Protein AF-A0AAV0KXM3-F1 (afdb_monomer_lite)

InterPro domains:
  IPR000358 Ribonucleotide reductase small subunit family [PF00268] (1-69)
  IPR000358 Ribonucleotide reductase small subunit family [PTHR23409] (1-71)
  IPR009078 Ferritin-like superfamily [SSF47240] (2-68)
  IPR012348 Ribonucleotide reductase-like [G3DSA:1.10.620.20] (1-72)
  IPR030475 Ribonucleotide reductase small subunit, acitve site [PS00368] (19-35)

Sequence (72 aa):
MKEVQVAEARAFYGFQIAIENIHSEMYNLLLETYIKDSDEKIRLFRAIETVPCVAKKAQWALKWIDGGESFA

Structure (mmCIF, N/CA/C/O backbone):
data_AF-A0AAV0KXM3-F1
#
_entry.id   AF-A0AAV0KXM3-F1
#
loop_
_atom_site.group_PDB
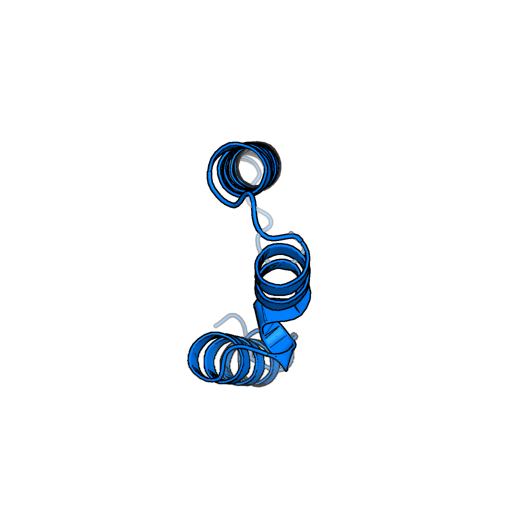_atom_site.id
_atom_site.type_symbol
_atom_site.label_atom_id
_atom_site.label_alt_id
_atom_site.label_comp_id
_atom_site.label_asym_id
_atom_site.label_entity_id
_atom_site.label_seq_id
_atom_site.pdbx_PDB_ins_code
_atom_site.Cartn_x
_atom_site.Cartn_y
_atom_site.Cartn_z
_atom_site.occupancy
_atom_site.B_iso_or_equiv
_atom_site.auth_seq_id
_atom_site.auth_comp_id
_atom_site.auth_asym_id
_atom_site.auth_atom_id
_atom_site.pdbx_PDB_model_num
ATOM 1 N N . MET A 1 1 ? 12.789 -1.895 -10.414 1.00 59.00 1 MET A N 1
ATOM 2 C CA . MET A 1 1 ? 13.607 -0.958 -11.234 1.00 59.00 1 MET A CA 1
ATOM 3 C C . MET A 1 1 ? 14.675 -1.624 -12.106 1.00 59.00 1 MET A C 1
ATOM 5 O O . MET A 1 1 ? 15.112 -0.981 -13.050 1.00 59.00 1 MET A O 1
ATOM 9 N N . LYS A 1 2 ? 15.127 -2.857 -11.814 1.00 66.56 2 LYS A N 1
ATOM 10 C CA . LYS A 1 2 ? 16.168 -3.537 -12.609 1.00 66.56 2 LYS A CA 1
ATOM 11 C C . LYS A 1 2 ? 15.656 -4.248 -13.870 1.00 66.56 2 LYS A C 1
ATOM 13 O O . LYS A 1 2 ? 16.466 -4.574 -14.722 1.00 66.56 2 LYS A O 1
ATOM 18 N N . GLU A 1 3 ? 14.353 -4.475 -13.997 1.00 78.38 3 GLU A N 1
ATOM 19 C CA . GLU A 1 3 ? 13.788 -5.263 -15.105 1.00 78.38 3 GLU A CA 1
ATOM 20 C C . GLU A 1 3 ? 13.527 -4.418 -16.360 1.00 78.38 3 GLU A C 1
ATOM 22 O O . GLU A 1 3 ? 13.867 -4.830 -17.464 1.00 78.38 3 GLU A O 1
ATOM 27 N N . VAL A 1 4 ? 13.017 -3.190 -16.205 1.00 84.62 4 VAL A N 1
ATOM 28 C CA . VAL A 1 4 ? 12.735 -2.281 -17.330 1.00 84.62 4 VAL A CA 1
ATOM 29 C C . VAL A 1 4 ? 13.859 -1.257 -17.492 1.00 84.62 4 VAL A C 1
ATOM 31 O O . VAL A 1 4 ? 14.143 -0.478 -16.581 1.00 84.62 4 VAL A O 1
ATOM 34 N N . GLN A 1 5 ? 14.484 -1.238 -18.672 1.00 88.69 5 GLN A N 1
ATOM 35 C CA . GLN A 1 5 ? 15.654 -0.394 -18.963 1.00 88.69 5 GLN A CA 1
ATOM 36 C C . GLN A 1 5 ? 15.324 0.933 -19.662 1.00 88.69 5 GLN A C 1
ATOM 38 O O . GLN A 1 5 ? 16.160 1.838 -19.673 1.00 88.69 5 GLN A O 1
ATOM 43 N N . VAL A 1 6 ? 14.114 1.065 -20.217 1.00 94.88 6 VAL A N 1
ATOM 44 C CA . VAL A 1 6 ? 13.645 2.276 -20.913 1.00 94.88 6 VAL A CA 1
ATOM 45 C C . VAL A 1 6 ? 13.633 3.464 -19.946 1.00 94.88 6 VAL A C 1
ATOM 47 O O . VAL A 1 6 ? 13.117 3.365 -18.829 1.00 94.88 6 VAL A O 1
ATOM 50 N N . ALA A 1 7 ? 14.234 4.583 -20.353 1.00 93.00 7 ALA A N 1
ATOM 51 C CA . ALA A 1 7 ? 14.512 5.708 -19.463 1.00 93.00 7 ALA A CA 1
ATOM 52 C C . ALA A 1 7 ? 13.230 6.370 -18.938 1.00 93.00 7 ALA A C 1
ATOM 54 O O . ALA A 1 7 ? 13.120 6.632 -17.741 1.00 93.00 7 ALA A O 1
ATOM 55 N N . GLU A 1 8 ? 12.247 6.558 -19.811 1.00 95.62 8 GLU A N 1
ATOM 56 C CA . GLU A 1 8 ? 10.937 7.135 -19.522 1.00 95.62 8 GLU A CA 1
ATOM 57 C C . GLU A 1 8 ? 10.180 6.291 -18.490 1.00 95.62 8 GLU A C 1
ATOM 59 O O . GLU A 1 8 ? 9.631 6.824 -17.528 1.00 95.62 8 GLU A O 1
ATOM 64 N N . ALA A 1 9 ? 10.226 4.962 -18.626 1.00 93.88 9 ALA A N 1
ATOM 65 C CA . ALA A 1 9 ? 9.601 4.046 -17.675 1.00 93.88 9 ALA A CA 1
ATOM 66 C C . ALA A 1 9 ? 10.293 4.080 -16.304 1.00 93.88 9 ALA A C 1
ATOM 68 O O . ALA A 1 9 ? 9.627 4.061 -15.271 1.00 93.88 9 ALA A O 1
ATOM 69 N N . ARG A 1 10 ? 11.629 4.181 -16.261 1.00 92.50 10 ARG A N 1
ATOM 70 C CA . ARG A 1 10 ? 12.357 4.334 -14.988 1.00 92.50 10 ARG A CA 1
ATOM 71 C C . ARG A 1 10 ? 12.030 5.655 -14.298 1.00 92.50 10 ARG A C 1
ATOM 73 O O . ARG A 1 10 ? 11.841 5.657 -13.085 1.00 92.50 10 ARG A O 1
ATOM 80 N N . ALA A 1 11 ? 11.940 6.748 -15.056 1.00 94.38 11 ALA A N 1
ATOM 81 C CA . ALA A 1 11 ? 11.521 8.041 -14.526 1.00 94.38 11 ALA A CA 1
ATOM 82 C C . ALA A 1 11 ? 10.095 7.969 -13.956 1.00 94.38 11 ALA A C 1
ATOM 84 O O . ALA A 1 11 ? 9.861 8.429 -12.839 1.00 94.38 11 ALA A O 1
ATOM 85 N N . PHE A 1 12 ? 9.176 7.314 -14.673 1.00 96.06 12 PHE A N 1
ATOM 86 C CA . PHE A 1 12 ? 7.809 7.085 -14.208 1.00 96.06 12 PHE A CA 1
ATOM 87 C C . PHE A 1 12 ? 7.768 6.283 -12.903 1.00 96.06 12 PHE A C 1
ATOM 89 O O . PHE A 1 12 ? 7.163 6.736 -11.936 1.00 96.06 12 PHE A O 1
ATOM 96 N N . TYR A 1 13 ? 8.460 5.140 -12.825 1.00 94.38 13 TYR A N 1
ATOM 97 C CA . TYR A 1 13 ? 8.505 4.341 -11.595 1.00 94.38 13 TYR A CA 1
ATOM 98 C C . TYR A 1 13 ? 9.148 5.093 -10.423 1.00 94.38 13 TYR A C 1
ATOM 100 O O . TYR A 1 13 ? 8.720 4.921 -9.284 1.00 94.38 13 TYR A O 1
ATOM 108 N N . GLY A 1 14 ? 10.137 5.954 -10.681 1.00 94.81 14 GLY A N 1
ATOM 109 C CA . GLY A 1 14 ? 10.706 6.832 -9.658 1.00 94.81 14 GLY A CA 1
ATOM 110 C C . GLY A 1 14 ? 9.674 7.811 -9.091 1.00 94.81 14 GLY A C 1
ATOM 111 O O . GLY A 1 14 ? 9.542 7.937 -7.874 1.00 94.81 14 GLY A O 1
ATOM 112 N N . PHE A 1 15 ? 8.893 8.451 -9.964 1.00 96.69 15 PHE A N 1
ATOM 113 C CA . PHE A 1 15 ? 7.789 9.319 -9.547 1.00 96.69 15 PHE A CA 1
ATOM 114 C C . PHE A 1 15 ? 6.680 8.553 -8.828 1.00 96.69 15 PHE A C 1
ATOM 116 O O . PHE A 1 15 ? 6.168 9.032 -7.820 1.00 96.69 15 PHE A O 1
ATOM 123 N N . GLN A 1 16 ? 6.341 7.355 -9.307 1.00 97.19 16 GLN A N 1
ATOM 124 C CA . GLN A 1 16 ? 5.358 6.494 -8.663 1.00 97.19 16 GLN A CA 1
ATOM 125 C C . GLN A 1 16 ? 5.767 6.197 -7.216 1.00 97.19 16 GLN A C 1
ATOM 127 O O . GLN A 1 16 ? 4.957 6.389 -6.321 1.00 97.19 16 GLN A O 1
ATOM 132 N N . ILE A 1 17 ? 7.028 5.826 -6.957 1.00 96.44 17 ILE A N 1
ATOM 133 C CA . ILE A 1 17 ? 7.525 5.591 -5.589 1.00 96.44 17 ILE A CA 1
ATOM 134 C C . ILE A 1 17 ? 7.329 6.831 -4.705 1.00 96.44 17 ILE A C 1
ATOM 136 O O . ILE A 1 17 ? 6.864 6.713 -3.573 1.00 96.44 17 ILE A O 1
ATOM 140 N N . ALA A 1 18 ? 7.655 8.022 -5.215 1.00 97.88 18 ALA A N 1
ATOM 141 C CA . ALA A 1 18 ? 7.475 9.261 -4.460 1.00 97.88 18 ALA A CA 1
ATOM 142 C C . ALA A 1 18 ? 5.996 9.521 -4.122 1.00 97.88 18 ALA A C 1
ATOM 144 O O . ALA A 1 18 ? 5.674 9.861 -2.985 1.00 97.88 18 ALA A O 1
ATOM 145 N N . ILE A 1 19 ? 5.098 9.320 -5.087 1.00 98.12 19 ILE A N 1
ATOM 146 C CA . ILE A 1 19 ? 3.655 9.492 -4.894 1.00 98.12 19 ILE A CA 1
ATOM 147 C C . ILE A 1 19 ? 3.102 8.458 -3.901 1.00 98.12 19 ILE A C 1
ATOM 149 O O . ILE A 1 19 ? 2.346 8.828 -3.008 1.00 98.12 19 ILE A O 1
ATOM 153 N N . GLU A 1 20 ? 3.516 7.191 -3.982 1.00 97.81 20 GLU A N 1
ATOM 154 C CA . GLU A 1 20 ? 3.064 6.156 -3.038 1.00 97.81 20 GLU A CA 1
ATOM 155 C C . GLU A 1 20 ? 3.546 6.408 -1.598 1.00 97.81 20 GLU A C 1
ATOM 157 O O . GLU A 1 20 ? 2.843 6.082 -0.635 1.00 97.81 20 GLU A O 1
ATOM 162 N N . ASN A 1 21 ? 4.704 7.051 -1.420 1.00 97.44 21 ASN A N 1
ATOM 163 C CA . ASN A 1 21 ? 5.141 7.503 -0.097 1.00 97.44 21 ASN A CA 1
ATOM 164 C C . ASN A 1 21 ? 4.211 8.594 0.457 1.00 97.44 21 ASN A C 1
ATOM 166 O O . ASN A 1 21 ? 3.803 8.514 1.615 1.00 97.44 21 ASN A O 1
ATOM 170 N N . ILE A 1 22 ? 3.813 9.563 -0.376 1.00 98.06 22 ILE A N 1
ATOM 171 C CA . ILE A 1 22 ? 2.838 10.598 0.008 1.00 98.06 22 ILE A CA 1
ATOM 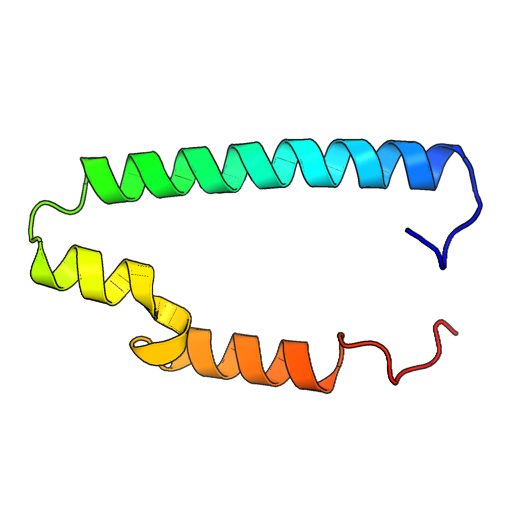172 C C . ILE A 1 22 ? 1.478 9.966 0.332 1.00 98.06 22 ILE A C 1
ATOM 174 O O . ILE A 1 22 ? 0.844 10.338 1.319 1.00 98.06 22 ILE A O 1
ATOM 178 N N . HIS A 1 23 ? 1.030 8.979 -0.452 1.00 98.25 23 HIS A N 1
ATOM 179 C CA . HIS A 1 23 ? -0.194 8.232 -0.149 1.00 98.25 23 HIS A CA 1
ATOM 180 C C . HIS A 1 23 ? -0.119 7.562 1.226 1.00 98.25 23 HIS A C 1
ATOM 182 O O . HIS A 1 23 ? -1.077 7.632 1.997 1.00 98.25 23 HIS A O 1
ATOM 188 N N . SER A 1 24 ? 1.020 6.942 1.544 1.00 95.12 24 SER A N 1
ATOM 189 C CA . SER A 1 24 ? 1.239 6.273 2.829 1.00 95.12 24 SER A CA 1
ATOM 190 C C . SER A 1 24 ? 1.178 7.257 4.000 1.00 95.12 24 SER A C 1
ATOM 192 O O . SER A 1 24 ? 0.497 6.986 4.989 1.00 95.12 24 SER A O 1
ATOM 194 N N . GLU A 1 25 ? 1.821 8.420 3.875 1.00 96.88 25 GLU A N 1
ATOM 195 C CA . GLU A 1 25 ? 1.775 9.480 4.891 1.00 96.88 25 GLU A CA 1
ATOM 196 C C . GLU A 1 25 ? 0.354 10.018 5.087 1.00 96.88 25 GLU A C 1
ATOM 198 O O . GLU A 1 25 ? -0.127 10.125 6.216 1.00 96.88 25 GLU A O 1
ATOM 203 N N . MET A 1 26 ? -0.347 10.299 3.987 1.00 97.94 26 MET A N 1
ATOM 204 C CA . MET A 1 26 ? -1.717 10.800 4.021 1.00 97.94 26 MET A CA 1
ATOM 205 C C . MET A 1 26 ? -2.643 9.824 4.753 1.00 97.94 26 MET A C 1
ATOM 207 O O . MET A 1 26 ? -3.343 10.228 5.682 1.00 97.94 26 MET A O 1
ATOM 211 N N . TYR A 1 27 ? -2.607 8.531 4.414 1.00 94.81 27 TYR A N 1
ATOM 212 C CA . TYR A 1 27 ? -3.435 7.539 5.103 1.00 94.81 27 TYR A CA 1
ATOM 213 C C . TYR A 1 27 ? -3.040 7.354 6.571 1.00 94.81 27 TYR A C 1
ATOM 215 O O . TYR A 1 27 ? -3.931 7.180 7.405 1.00 94.81 27 TYR A O 1
ATOM 223 N N . ASN A 1 28 ? -1.748 7.439 6.907 1.00 93.31 28 ASN A N 1
ATOM 224 C CA . ASN A 1 28 ? -1.298 7.411 8.298 1.00 93.31 28 ASN A CA 1
ATOM 225 C C . ASN A 1 28 ? -1.905 8.573 9.099 1.00 93.31 28 ASN A C 1
ATOM 227 O O . ASN A 1 28 ? -2.499 8.358 10.156 1.00 93.31 28 ASN A O 1
ATOM 231 N N . LEU A 1 29 ? -1.848 9.789 8.548 1.00 96.12 29 LEU A N 1
ATOM 232 C CA . LEU A 1 29 ? -2.430 10.978 9.165 1.00 96.12 29 LEU A CA 1
ATOM 233 C C . LEU A 1 29 ? -3.949 10.850 9.338 1.00 96.12 29 LEU A C 1
ATOM 235 O O . LEU A 1 29 ? -4.483 11.202 10.393 1.00 96.12 29 LEU A O 1
ATOM 239 N N . LEU A 1 30 ? -4.662 10.325 8.335 1.00 96.19 30 LEU A N 1
ATOM 240 C CA . LEU A 1 30 ? -6.105 10.089 8.442 1.00 96.19 30 LEU A CA 1
ATOM 241 C C . LEU A 1 30 ? -6.433 9.075 9.544 1.00 96.19 30 LEU A C 1
ATOM 243 O O . LEU A 1 30 ? -7.371 9.293 10.312 1.00 96.19 30 LEU A O 1
ATOM 247 N N . LEU A 1 31 ? -5.657 7.995 9.655 1.00 94.69 31 LEU A N 1
ATOM 248 C CA . LEU A 1 31 ? -5.845 6.974 10.684 1.00 94.69 31 LEU A CA 1
ATOM 249 C C . LEU A 1 31 ? -5.610 7.560 12.080 1.00 94.69 31 LEU A C 1
ATOM 251 O O . LEU A 1 31 ? -6.444 7.389 12.969 1.00 94.69 31 LEU A O 1
ATOM 255 N N . GLU A 1 32 ? -4.532 8.323 12.267 1.00 93.38 32 GLU A N 1
ATOM 256 C CA . GLU A 1 32 ? -4.266 9.028 13.523 1.00 93.38 32 GLU A CA 1
ATOM 257 C C . GLU A 1 32 ? -5.369 10.025 13.889 1.00 93.38 32 GLU A C 1
ATOM 259 O O . GLU A 1 32 ? -5.736 10.145 15.065 1.00 93.38 32 GLU A O 1
ATOM 264 N N . THR A 1 33 ? -5.910 10.711 12.880 1.00 95.94 33 THR A N 1
ATOM 265 C CA . THR A 1 33 ? -6.931 11.745 13.043 1.00 95.94 33 THR A CA 1
ATOM 266 C C . THR A 1 33 ? -8.292 11.150 13.384 1.00 95.94 33 THR A C 1
ATOM 268 O O . THR A 1 33 ? -8.947 11.648 14.301 1.00 95.94 33 THR A O 1
ATOM 271 N N . TYR A 1 34 ? -8.729 10.099 12.694 1.00 97.12 34 TYR A N 1
ATOM 272 C CA . TYR A 1 34 ? -10.085 9.566 12.844 1.00 97.12 34 TYR A CA 1
ATOM 273 C C . TYR A 1 34 ? -10.207 8.454 13.886 1.00 97.12 34 TYR A C 1
ATOM 275 O O . TYR A 1 34 ? -11.253 8.345 14.525 1.00 97.12 34 TYR A O 1
ATOM 283 N N . ILE A 1 35 ? -9.157 7.664 14.119 1.00 96.25 35 ILE A N 1
ATOM 284 C CA . ILE A 1 35 ? -9.187 6.576 15.102 1.00 96.25 35 ILE A CA 1
ATOM 285 C C . ILE A 1 35 ? -8.646 7.093 16.437 1.00 96.25 35 ILE A C 1
ATOM 287 O O . ILE A 1 35 ? -7.449 7.346 16.598 1.00 96.25 35 ILE A O 1
ATOM 291 N N . LYS A 1 36 ? -9.552 7.294 17.400 1.00 95.75 36 LYS A N 1
ATOM 292 C CA . LYS A 1 36 ? -9.220 7.820 18.736 1.00 95.75 36 LYS A CA 1
ATOM 293 C C . LYS A 1 36 ? -8.872 6.735 19.749 1.00 95.75 36 LYS A C 1
ATOM 295 O O . LYS A 1 36 ? -8.107 7.004 20.667 1.00 95.75 36 LYS A O 1
ATOM 300 N N . ASP A 1 37 ? -9.418 5.538 19.568 1.00 97.12 37 ASP A N 1
ATOM 301 C CA . ASP A 1 37 ? -9.104 4.373 20.388 1.00 97.12 37 ASP A CA 1
ATOM 302 C C . ASP A 1 37 ? -7.681 3.882 20.072 1.00 97.12 37 ASP A C 1
ATOM 304 O O . ASP A 1 37 ? -7.346 3.585 18.921 1.00 97.12 37 ASP A O 1
ATOM 308 N N . SER A 1 38 ? -6.834 3.839 21.100 1.00 93.69 38 SER A N 1
ATOM 309 C CA . SER A 1 38 ? -5.431 3.443 20.981 1.00 93.69 38 SER A CA 1
ATOM 310 C C . SER A 1 38 ? -5.258 1.961 20.654 1.00 93.69 38 SER A C 1
ATOM 312 O O . SER A 1 38 ? -4.362 1.621 19.880 1.00 93.69 38 SER A O 1
ATOM 314 N N . ASP A 1 39 ? -6.107 1.088 21.191 1.00 95.50 39 ASP A N 1
ATOM 315 C CA . ASP A 1 39 ? -6.018 -0.354 20.965 1.00 95.50 39 ASP A CA 1
ATOM 316 C C . ASP A 1 39 ? -6.454 -0.689 19.535 1.00 95.50 39 ASP A C 1
ATOM 318 O O . ASP A 1 39 ? -5.776 -1.443 18.829 1.00 95.50 39 ASP A O 1
ATOM 322 N N . GLU A 1 40 ? -7.521 -0.046 19.052 1.00 95.69 40 GLU A N 1
ATOM 323 C CA . GLU A 1 40 ? -7.961 -0.177 17.659 1.00 95.69 40 GLU A CA 1
ATOM 324 C C . GLU A 1 40 ? -6.921 0.388 16.682 1.00 95.69 40 GLU A C 1
ATOM 326 O O . GLU A 1 40 ? -6.640 -0.211 15.641 1.00 95.69 40 GLU A O 1
ATOM 331 N N . LYS A 1 41 ? -6.280 1.508 17.031 1.00 94.31 41 LYS A N 1
ATOM 332 C CA . LYS A 1 41 ? -5.187 2.090 16.243 1.00 94.31 41 LYS A CA 1
ATOM 333 C C . LYS A 1 41 ? -4.000 1.132 16.130 1.00 94.31 41 LYS A C 1
ATOM 335 O O . LYS A 1 41 ? -3.517 0.894 15.025 1.00 94.31 41 LYS A O 1
ATOM 340 N N . ILE A 1 42 ? -3.562 0.533 17.241 1.00 94.25 42 ILE A N 1
ATOM 341 C CA . ILE A 1 42 ? -2.487 -0.473 17.243 1.00 94.25 42 ILE A CA 1
ATOM 342 C C . ILE A 1 42 ? -2.884 -1.684 16.395 1.00 94.25 42 ILE A C 1
ATOM 344 O O . ILE A 1 42 ? -2.074 -2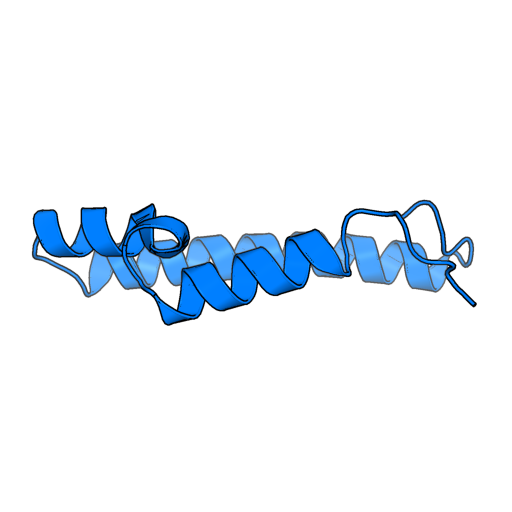.172 15.599 1.00 94.25 42 ILE A O 1
ATOM 348 N N . ARG A 1 43 ? -4.134 -2.151 16.520 1.00 95.44 43 ARG A N 1
ATOM 349 C CA . ARG A 1 43 ? -4.656 -3.254 15.710 1.00 95.44 43 ARG A CA 1
ATOM 350 C C . ARG A 1 43 ? -4.539 -2.932 14.222 1.00 95.44 43 ARG A C 1
ATOM 352 O O . ARG A 1 43 ? -3.998 -3.750 13.483 1.00 95.44 43 ARG A O 1
ATOM 359 N N . LEU A 1 44 ? -4.992 -1.756 13.789 1.00 94.19 44 LEU A N 1
ATOM 360 C CA . LEU A 1 44 ? -4.968 -1.341 12.383 1.00 94.19 44 LEU A CA 1
ATOM 361 C C . LEU A 1 44 ? -3.550 -1.073 11.858 1.00 94.19 44 LEU A C 1
ATOM 363 O O . LEU A 1 44 ? -3.265 -1.407 10.710 1.00 94.19 44 LEU A O 1
ATOM 367 N N . PHE A 1 45 ? -2.628 -0.571 12.683 1.00 91.75 45 PHE A N 1
ATOM 368 C CA . PHE A 1 45 ? -1.220 -0.452 12.284 1.00 91.75 45 PHE A CA 1
ATOM 369 C C . PHE A 1 45 ? -0.544 -1.802 12.055 1.00 91.75 45 PHE A C 1
ATOM 371 O O . PHE A 1 45 ? 0.349 -1.921 11.219 1.00 91.75 45 PHE A O 1
ATOM 378 N N . ARG A 1 46 ? -1.015 -2.846 12.739 1.00 94.25 46 ARG A N 1
ATOM 379 C CA . ARG A 1 46 ? -0.565 -4.229 12.553 1.00 94.25 46 ARG A CA 1
ATOM 380 C C . ARG A 1 46 ? -1.501 -5.027 11.644 1.00 94.25 46 ARG A C 1
ATOM 382 O O . ARG A 1 46 ? -1.600 -6.243 11.781 1.00 94.25 46 ARG A O 1
ATOM 389 N N . ALA A 1 47 ? -2.183 -4.371 10.699 1.00 94.75 47 ALA A N 1
ATOM 390 C CA . ALA A 1 47 ? -3.245 -4.988 9.899 1.00 94.75 47 ALA A CA 1
ATOM 391 C C . ALA A 1 47 ? -2.833 -6.266 9.150 1.00 94.75 47 ALA A C 1
ATOM 393 O O . ALA A 1 47 ? -3.666 -7.151 8.979 1.00 94.75 47 ALA A O 1
ATOM 394 N N . ILE A 1 48 ? -1.569 -6.408 8.735 1.00 95.00 48 ILE A N 1
ATOM 395 C CA . ILE A 1 48 ? -1.081 -7.650 8.106 1.00 95.00 48 ILE A CA 1
ATOM 396 C C . ILE A 1 48 ? -1.241 -8.859 9.043 1.00 95.00 48 ILE A C 1
ATOM 398 O O . ILE A 1 48 ? -1.534 -9.954 8.577 1.00 95.00 48 ILE A O 1
ATOM 402 N N . GLU A 1 49 ? -1.088 -8.664 10.352 1.00 96.25 49 GLU A N 1
ATOM 403 C CA . GLU A 1 49 ? -1.172 -9.714 11.373 1.00 96.25 49 GLU A CA 1
ATOM 404 C C . GLU A 1 49 ? -2.577 -9.813 11.983 1.00 96.25 49 GLU A C 1
ATOM 406 O O . GLU A 1 49 ? -3.028 -10.895 12.351 1.00 96.25 49 GLU A O 1
ATOM 411 N N . THR A 1 50 ? -3.279 -8.684 12.100 1.00 96.75 50 THR A N 1
ATOM 412 C CA . THR A 1 50 ? -4.528 -8.570 12.870 1.00 96.75 50 THR A CA 1
ATOM 413 C C . THR A 1 50 ? -5.794 -8.551 12.008 1.00 96.75 50 THR A C 1
ATOM 415 O O . THR A 1 50 ? -6.891 -8.755 12.532 1.00 96.75 50 THR A O 1
ATOM 418 N N . VAL A 1 51 ? -5.682 -8.297 10.696 1.00 96.38 51 VAL A N 1
ATOM 419 C CA . VAL A 1 51 ? -6.815 -8.206 9.763 1.00 96.38 51 VAL A CA 1
ATOM 420 C C . VAL A 1 51 ? -6.722 -9.331 8.721 1.00 96.38 51 VAL A C 1
ATOM 422 O O . VAL A 1 51 ? -5.896 -9.267 7.807 1.00 96.38 51 VAL A O 1
ATOM 425 N N . PRO A 1 52 ? -7.604 -10.352 8.774 1.00 97.38 52 PRO A N 1
ATOM 426 C CA . PRO A 1 52 ? -7.475 -11.551 7.941 1.00 97.38 52 PRO A CA 1
ATOM 427 C C . PRO A 1 52 ? -7.435 -11.305 6.428 1.00 97.38 52 PRO A C 1
ATOM 429 O O . PRO A 1 52 ? -6.736 -12.013 5.705 1.00 97.38 52 PRO A O 1
ATOM 432 N N . CYS A 1 53 ? -8.180 -10.322 5.912 1.00 97.31 53 CYS A N 1
ATOM 433 C CA . CYS A 1 53 ? -8.161 -10.021 4.477 1.00 97.31 53 CYS A CA 1
ATOM 434 C C . CYS A 1 53 ? -6.834 -9.388 4.029 1.00 97.31 53 CYS A C 1
ATOM 436 O O . CYS A 1 53 ? -6.359 -9.689 2.934 1.00 97.31 53 CYS A O 1
ATOM 438 N N . VAL A 1 54 ? -6.201 -8.581 4.887 1.00 96.88 54 VAL A N 1
ATOM 439 C CA . VAL A 1 54 ? -4.884 -7.985 4.627 1.00 96.88 54 VAL A CA 1
ATOM 440 C C . VAL A 1 54 ? -3.805 -9.064 4.681 1.00 96.88 54 VAL A C 1
ATOM 442 O O . VAL A 1 54 ? -2.977 -9.128 3.775 1.00 96.88 54 VAL A O 1
ATOM 445 N N . ALA A 1 55 ? -3.878 -9.979 5.651 1.00 96.62 55 ALA A N 1
ATOM 446 C CA . ALA A 1 55 ? -2.979 -11.131 5.732 1.00 96.62 55 ALA A CA 1
ATOM 447 C C . ALA A 1 55 ? -3.027 -11.992 4.455 1.00 96.62 55 ALA A C 1
ATOM 449 O O . ALA A 1 55 ? -1.993 -12.328 3.880 1.00 96.62 55 ALA A O 1
ATOM 450 N N . LYS A 1 56 ? -4.234 -12.293 3.950 1.00 97.38 56 LYS A N 1
ATOM 451 C CA . LYS A 1 56 ? -4.416 -13.028 2.684 1.00 97.38 56 LYS A CA 1
ATOM 452 C C . LYS A 1 56 ? -3.814 -12.284 1.490 1.00 97.38 56 LYS A C 1
ATO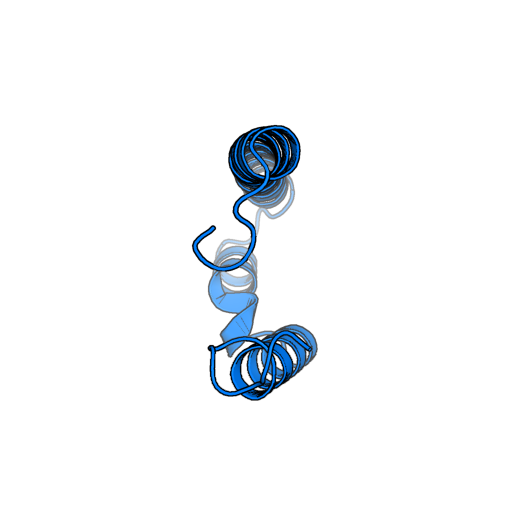M 454 O O . LYS A 1 56 ? -3.183 -12.910 0.641 1.00 97.38 56 LYS A O 1
ATOM 459 N N . LYS A 1 57 ? -3.979 -10.957 1.429 1.00 96.50 57 LYS A N 1
ATOM 460 C CA . LYS A 1 57 ? -3.373 -10.124 0.379 1.00 96.50 57 LYS A CA 1
ATOM 461 C C . LYS A 1 57 ? -1.842 -10.167 0.446 1.00 96.50 57 LYS A C 1
ATOM 463 O O . LYS A 1 57 ? -1.206 -10.317 -0.593 1.00 96.50 57 LYS A O 1
ATOM 468 N N . ALA A 1 58 ? -1.264 -10.094 1.645 1.00 95.38 58 ALA A N 1
ATOM 469 C CA . ALA A 1 58 ? 0.180 -10.194 1.850 1.00 95.38 58 ALA A CA 1
ATOM 470 C C . ALA A 1 58 ? 0.727 -11.563 1.414 1.00 95.38 58 ALA A C 1
ATOM 472 O O . ALA A 1 58 ? 1.702 -11.623 0.672 1.00 95.38 58 ALA A O 1
ATOM 473 N N . GLN A 1 59 ? 0.059 -12.659 1.788 1.00 94.62 59 GLN A N 1
ATOM 474 C CA . GLN A 1 59 ? 0.445 -14.012 1.365 1.00 94.62 59 GLN A CA 1
ATOM 475 C C . GLN A 1 59 ? 0.415 -14.182 -0.157 1.00 94.62 59 GLN A C 1
ATOM 477 O O . GLN A 1 59 ? 1.317 -14.792 -0.727 1.00 94.62 59 GLN A O 1
ATOM 482 N N . TRP A 1 60 ? -0.603 -13.633 -0.826 1.00 94.81 60 TRP A N 1
ATOM 483 C CA . TRP A 1 60 ? -0.658 -13.644 -2.285 1.00 94.81 60 TRP A CA 1
ATOM 484 C C . TRP A 1 60 ? 0.515 -12.865 -2.896 1.00 94.81 60 TRP A C 1
ATOM 486 O O . TRP A 1 60 ? 1.171 -13.376 -3.799 1.00 94.81 60 TRP A O 1
ATOM 496 N N . ALA A 1 61 ? 0.824 -11.675 -2.374 1.00 93.38 61 ALA A N 1
ATOM 497 C CA . ALA A 1 61 ? 1.933 -10.865 -2.873 1.00 93.38 61 ALA A CA 1
ATOM 498 C C . ALA A 1 61 ? 3.285 -11.576 -2.702 1.00 93.38 61 ALA A C 1
ATOM 500 O O . ALA A 1 61 ? 4.054 -11.646 -3.655 1.00 93.38 61 ALA A O 1
ATOM 501 N N . LEU A 1 62 ? 3.538 -12.178 -1.534 1.00 90.88 62 LEU A N 1
ATOM 502 C CA . LEU A 1 62 ? 4.749 -12.970 -1.287 1.00 90.88 62 LEU A CA 1
ATOM 503 C C . LEU A 1 62 ? 4.880 -14.147 -2.259 1.00 90.88 62 LEU A C 1
ATOM 505 O O . LEU A 1 62 ? 5.977 -14.462 -2.702 1.00 90.88 62 LEU A O 1
ATOM 509 N N . LYS A 1 63 ? 3.762 -14.790 -2.616 1.00 90.06 63 LYS A N 1
ATOM 510 C CA . LYS A 1 63 ? 3.773 -15.925 -3.542 1.00 90.06 63 LYS A CA 1
ATOM 511 C C . LYS A 1 63 ? 4.141 -15.529 -4.977 1.00 90.06 63 LYS A C 1
ATOM 513 O O . LYS A 1 63 ? 4.797 -16.317 -5.646 1.00 90.06 63 LYS A O 1
ATOM 518 N N . TRP A 1 64 ? 3.684 -14.372 -5.453 1.00 89.94 64 TRP A N 1
ATOM 519 C CA . TRP A 1 64 ? 3.710 -14.047 -6.888 1.00 89.94 64 TRP A CA 1
ATOM 520 C C . TRP A 1 64 ? 4.613 -12.868 -7.268 1.00 89.94 64 TRP A C 1
ATOM 522 O O . TRP A 1 64 ? 4.923 -12.708 -8.441 1.00 89.94 64 TRP A O 1
ATOM 532 N N . ILE A 1 65 ? 5.024 -12.027 -6.315 1.00 87.50 65 ILE A N 1
ATOM 533 C CA . ILE A 1 65 ? 5.745 -10.772 -6.600 1.00 87.50 65 ILE A CA 1
ATOM 534 C C . ILE A 1 65 ? 7.208 -10.819 -6.121 1.00 87.50 65 ILE A C 1
ATOM 536 O O . ILE A 1 65 ? 8.037 -10.087 -6.650 1.00 87.50 65 ILE A O 1
ATOM 540 N N . ASP A 1 66 ? 7.570 -11.700 -5.179 1.00 79.56 66 ASP A N 1
ATOM 541 C CA . ASP A 1 66 ? 8.896 -11.723 -4.524 1.00 79.56 66 ASP A CA 1
ATOM 542 C C . ASP A 1 66 ? 10.036 -12.354 -5.370 1.00 79.56 66 ASP A C 1
ATOM 544 O O . ASP A 1 66 ? 11.020 -12.872 -4.849 1.00 79.56 66 ASP A O 1
ATOM 548 N N . GLY A 1 67 ? 9.933 -12.292 -6.704 1.00 65.00 67 GLY A N 1
ATOM 549 C CA . GLY A 1 67 ? 11.094 -12.431 -7.599 1.00 65.00 67 GLY A CA 1
ATOM 550 C C . GLY A 1 67 ? 11.413 -13.828 -8.142 1.00 65.00 67 GLY A C 1
ATOM 551 O O . GLY A 1 67 ? 12.508 -14.032 -8.660 1.00 65.00 67 GLY A O 1
ATOM 552 N N . GLY A 1 68 ? 10.488 -14.787 -8.048 1.00 66.56 68 GLY A N 1
ATOM 553 C CA . GLY A 1 68 ? 10.664 -16.123 -8.637 1.00 66.56 68 GLY A CA 1
ATOM 554 C C . GLY A 1 68 ? 10.136 -16.286 -10.067 1.00 66.56 68 GLY A C 1
ATOM 555 O O . GLY A 1 68 ? 10.497 -17.251 -10.739 1.00 66.56 68 GLY A O 1
ATOM 556 N N . GLU A 1 69 ? 9.274 -15.382 -10.534 1.00 67.12 69 GLU A N 1
ATOM 557 C CA . GLU A 1 69 ? 8.583 -15.534 -11.819 1.00 67.12 69 GLU A CA 1
ATOM 558 C C . GLU A 1 69 ? 9.265 -14.743 -12.940 1.00 67.12 69 GLU A C 1
ATOM 560 O O . GLU A 1 69 ? 9.784 -13.649 -12.722 1.00 67.12 69 GLU A O 1
ATOM 565 N N . SER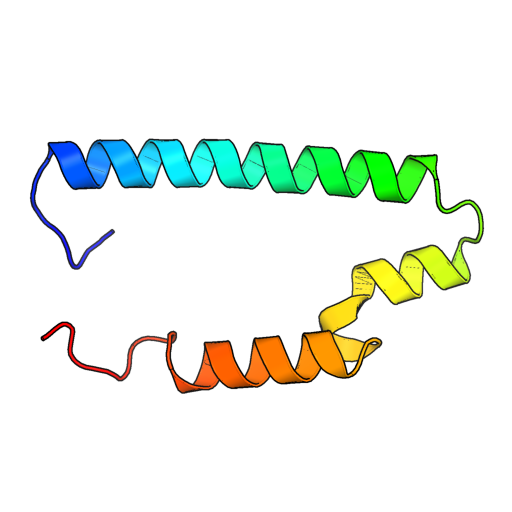 A 1 70 ? 9.273 -15.315 -14.150 1.00 70.56 70 SER A N 1
ATOM 566 C CA . SER A 1 70 ? 9.859 -14.669 -15.329 1.00 70.56 70 SER A CA 1
ATOM 567 C C . SER A 1 70 ? 9.058 -13.432 -15.711 1.00 70.56 70 SER A C 1
ATOM 569 O O . SER A 1 70 ? 7.839 -13.498 -15.893 1.00 70.56 70 SER A O 1
ATOM 571 N N . PHE A 1 71 ? 9.750 -12.311 -15.898 1.00 69.88 71 PHE A N 1
ATOM 572 C CA . PHE A 1 71 ? 9.186 -11.164 -16.592 1.00 69.88 71 PHE A CA 1
ATOM 573 C C . PHE A 1 71 ? 9.193 -11.461 -18.099 1.00 69.88 71 PHE A C 1
ATOM 575 O O . PHE A 1 71 ? 10.165 -11.148 -18.785 1.00 69.88 71 PHE A O 1
ATOM 582 N N . ALA A 1 72 ? 8.098 -12.071 -18.569 1.00 57.59 72 ALA A N 1
ATOM 583 C CA . ALA A 1 72 ? 7.921 -12.616 -19.923 1.00 57.59 72 ALA A CA 1
ATOM 584 C C . ALA A 1 72 ? 8.885 -13.758 -20.306 1.00 57.59 72 ALA A C 1
ATOM 586 O O . ALA A 1 72 ? 9.941 -13.934 -19.658 1.00 57.59 72 ALA A O 1
#

Organism: NCBI:txid586396

Foldseek 3Di:
DVPDDDPVVVVVVVVVVVVVVVVVVVVLVVLVVPPPDPVVSVLVVVCCPNPVVNVVVVVVCVVPPVPPDDPD

Radius of gyration: 16.54 Å; chains: 1; bounding box: 26×28×42 Å

Secondary 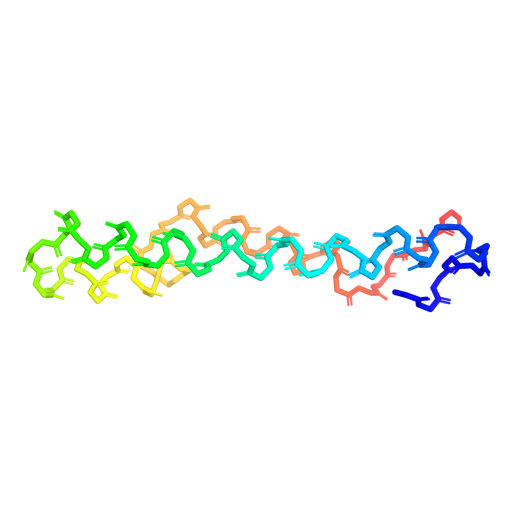structure (DSSP, 8-state):
--S---HHHHHHHHHHHHHHHHHHHHHHHHHHHH---HHHHHHHHTHHHH-HHHHHHHHHHHHHTSS-S---

pLDDT: mean 91.23, std 9.96, range [57.59, 98.25]